Protein AF-A0A842MS54-F1 (afdb_monomer)

Structure (mmCIF, N/CA/C/O backbone):
data_AF-A0A842MS54-F1
#
_entry.id   AF-A0A842MS54-F1
#
loop_
_atom_site.group_PDB
_atom_site.id
_atom_site.type_symbol
_atom_site.label_atom_id
_atom_site.label_alt_id
_atom_site.label_comp_id
_atom_site.label_asym_id
_atom_site.label_entity_id
_atom_site.label_seq_id
_atom_site.pdbx_PDB_ins_code
_atom_site.Cartn_x
_atom_site.Cartn_y
_atom_site.Cartn_z
_atom_site.occupancy
_atom_site.B_iso_or_equiv
_atom_site.auth_seq_id
_atom_site.auth_comp_id
_atom_site.auth_asym_id
_atom_site.auth_atom_id
_atom_site.pdbx_PDB_model_num
ATOM 1 N N . MET A 1 1 ? -6.003 -13.937 5.755 1.00 85.44 1 MET A N 1
ATOM 2 C CA . MET A 1 1 ? -5.537 -12.639 6.292 1.00 85.44 1 MET A CA 1
ATOM 3 C C . MET A 1 1 ? -5.706 -12.666 7.801 1.00 85.44 1 MET A C 1
ATOM 5 O O . MET A 1 1 ? -6.732 -13.155 8.255 1.00 85.44 1 MET A O 1
ATOM 9 N N . THR A 1 2 ? -4.710 -12.226 8.569 1.00 97.62 2 THR A N 1
ATOM 10 C CA . THR A 1 2 ? -4.819 -12.133 10.036 1.00 97.62 2 THR A CA 1
ATOM 11 C C . THR A 1 2 ? -5.566 -10.860 10.440 1.00 97.62 2 THR A C 1
ATOM 13 O O . THR A 1 2 ? -5.631 -9.915 9.654 1.00 97.62 2 THR A O 1
ATOM 16 N N . PHE A 1 3 ? -6.101 -10.811 11.666 1.00 97.44 3 PHE A N 1
ATOM 17 C CA . PHE A 1 3 ? -6.772 -9.610 12.186 1.00 97.44 3 PHE A CA 1
ATOM 18 C C . PHE A 1 3 ? -5.871 -8.374 12.127 1.00 97.44 3 PHE A C 1
ATOM 20 O O . PHE A 1 3 ? -6.291 -7.349 11.605 1.00 97.44 3 PHE A O 1
ATOM 27 N N . LYS A 1 4 ? -4.604 -8.520 12.539 1.00 97.12 4 LYS A N 1
ATOM 28 C CA . LYS A 1 4 ? -3.615 -7.441 12.464 1.00 97.12 4 LYS A CA 1
ATOM 29 C C . LYS A 1 4 ? -3.442 -6.922 11.034 1.00 97.12 4 LYS A C 1
ATOM 31 O O . LYS A 1 4 ? -3.560 -5.731 10.811 1.00 97.12 4 LYS A O 1
ATOM 36 N N . ALA A 1 5 ? -3.226 -7.803 10.054 1.00 97.25 5 ALA A N 1
ATOM 37 C CA . ALA A 1 5 ? -3.028 -7.377 8.665 1.00 97.25 5 ALA A CA 1
ATOM 38 C C . ALA A 1 5 ? -4.237 -6.609 8.106 1.00 97.25 5 ALA A C 1
ATOM 40 O O . ALA A 1 5 ? -4.066 -5.616 7.407 1.00 97.25 5 ALA A O 1
ATOM 41 N N . ARG A 1 6 ? -5.455 -7.053 8.435 1.00 96.88 6 ARG A N 1
ATOM 42 C CA . ARG A 1 6 ? -6.677 -6.348 8.043 1.00 96.88 6 ARG A CA 1
ATOM 43 C C . ARG A 1 6 ? -6.737 -4.948 8.651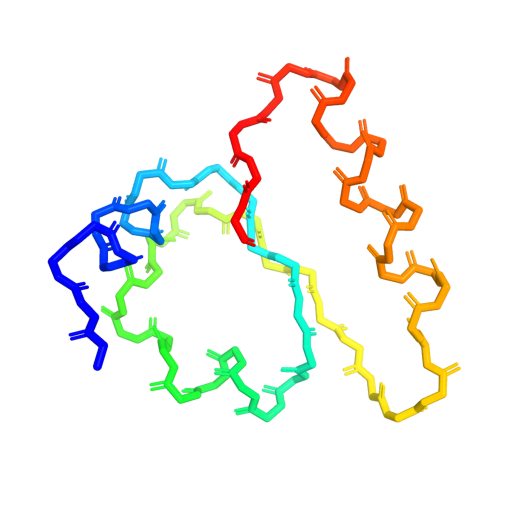 1.00 96.88 6 ARG A C 1
ATOM 45 O O . ARG A 1 6 ? -7.016 -3.993 7.939 1.00 96.88 6 ARG A O 1
ATOM 52 N N . GLU A 1 7 ? -6.466 -4.850 9.947 1.00 96.94 7 GLU A N 1
ATOM 53 C CA . GLU A 1 7 ? -6.494 -3.591 10.686 1.00 96.94 7 GLU A CA 1
ATOM 54 C C . GLU A 1 7 ? -5.454 -2.593 10.159 1.00 96.94 7 GLU A C 1
ATOM 56 O O . GLU A 1 7 ? -5.775 -1.419 9.998 1.00 96.94 7 GLU A O 1
ATOM 61 N N . GLU A 1 8 ? -4.243 -3.050 9.820 1.00 97.56 8 GLU A N 1
ATOM 62 C CA . GLU A 1 8 ? -3.216 -2.187 9.220 1.00 97.56 8 GLU A CA 1
ATOM 63 C C . GLU A 1 8 ? -3.650 -1.643 7.849 1.00 97.56 8 GLU A C 1
ATOM 65 O O . GLU A 1 8 ? -3.534 -0.443 7.604 1.00 97.56 8 GLU A O 1
ATOM 70 N N . ILE A 1 9 ? -4.221 -2.492 6.981 1.00 97.38 9 ILE A N 1
ATOM 71 C CA . ILE A 1 9 ? -4.733 -2.076 5.659 1.00 97.38 9 ILE A CA 1
ATOM 72 C C . ILE A 1 9 ? -5.864 -1.055 5.815 1.00 97.38 9 ILE A C 1
ATOM 74 O O . ILE A 1 9 ? -5.885 -0.036 5.126 1.00 97.38 9 ILE A O 1
ATOM 78 N N . GLU A 1 10 ? -6.798 -1.309 6.732 1.00 96.75 10 GLU A N 1
ATOM 79 C CA . GLU A 1 10 ? -7.906 -0.396 7.009 1.00 96.75 10 GLU A CA 1
ATOM 80 C C . GLU A 1 10 ? -7.412 0.914 7.633 1.00 96.75 10 GLU A C 1
ATOM 82 O O . GLU A 1 10 ? -8.072 1.936 7.485 1.00 96.75 10 GLU A O 1
ATOM 87 N N . LYS A 1 11 ? -6.266 0.940 8.322 1.00 96.75 11 LYS A N 1
ATOM 88 C CA . LYS A 1 11 ? -5.724 2.153 8.949 1.00 96.75 11 LYS A CA 1
ATOM 89 C C . LYS A 1 11 ? -4.801 2.965 8.050 1.00 96.75 11 LYS A C 1
ATOM 91 O O . LYS A 1 11 ? -4.728 4.167 8.282 1.00 96.75 11 LYS A O 1
ATOM 96 N N . ALA A 1 12 ? -4.173 2.360 7.049 1.00 97.88 12 ALA A N 1
ATOM 97 C CA . ALA A 1 12 ? -3.192 2.995 6.177 1.00 97.88 12 ALA A CA 1
ATOM 98 C C . ALA A 1 12 ? -3.690 4.267 5.471 1.00 97.88 12 ALA A C 1
ATOM 100 O O . ALA A 1 12 ? -4.831 4.354 5.010 1.00 97.88 12 ALA A O 1
ATOM 101 N N . ASP A 1 13 ? -2.779 5.230 5.359 1.00 98.06 13 ASP A N 1
ATOM 102 C CA . ASP A 1 13 ? -2.910 6.424 4.526 1.00 98.06 13 ASP A CA 1
ATOM 103 C C . ASP A 1 13 ? -2.438 6.143 3.094 1.00 98.06 13 ASP A C 1
ATOM 105 O O . ASP A 1 13 ? -2.898 6.785 2.148 1.00 98.06 13 ASP A O 1
ATOM 109 N N . VAL A 1 14 ? -1.510 5.192 2.929 1.00 98.19 14 VAL A N 1
ATOM 110 C CA . VAL A 1 14 ? -0.948 4.782 1.637 1.00 98.19 14 VAL A CA 1
ATOM 111 C C . VAL A 1 14 ? -0.864 3.260 1.562 1.00 98.19 14 VAL A C 1
ATOM 113 O O . VAL A 1 14 ? -0.333 2.633 2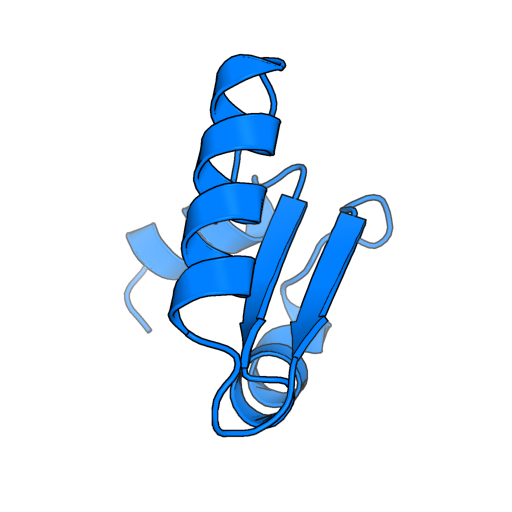.474 1.00 98.19 14 VAL A O 1
ATOM 116 N N . ILE A 1 15 ? -1.329 2.676 0.459 1.00 98.12 15 ILE A N 1
ATOM 117 C CA . ILE A 1 15 ? -1.138 1.258 0.128 1.00 98.12 15 ILE A CA 1
ATOM 118 C C . ILE A 1 15 ? -0.140 1.148 -1.020 1.00 98.12 15 ILE A C 1
ATOM 120 O O . ILE A 1 15 ? -0.378 1.721 -2.088 1.00 98.12 15 ILE A O 1
ATOM 124 N N . VAL A 1 16 ? 0.944 0.388 -0.833 1.00 97.88 16 VAL A N 1
ATOM 125 C CA . VAL A 1 16 ? 1.937 0.136 -1.891 1.00 97.88 16 VAL A CA 1
ATOM 126 C C . VAL A 1 16 ? 2.014 -1.351 -2.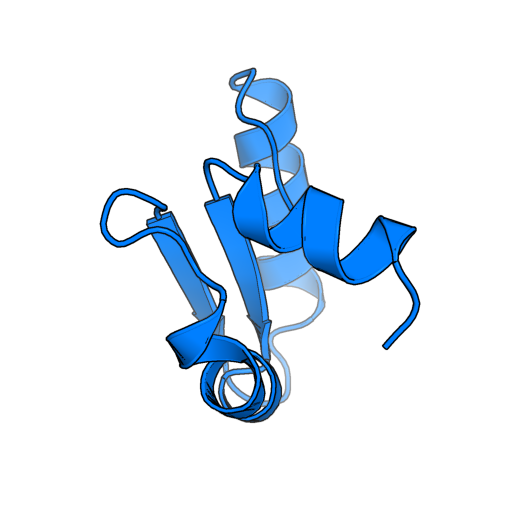214 1.00 97.88 16 VAL A C 1
ATOM 128 O O . VAL A 1 16 ? 2.355 -2.170 -1.368 1.00 97.88 16 VAL A O 1
ATOM 131 N N . GLY A 1 17 ? 1.747 -1.739 -3.464 1.00 96.88 17 GLY A N 1
ATOM 132 C CA . GLY A 1 17 ? 1.748 -3.164 -3.793 1.00 96.88 17 GLY A CA 1
ATOM 133 C C . GLY A 1 17 ? 1.756 -3.522 -5.271 1.00 96.88 17 GLY A C 1
ATOM 134 O O . GLY A 1 17 ? 1.660 -2.683 -6.164 1.00 96.88 17 GLY A O 1
ATOM 135 N N . TYR A 1 18 ? 1.880 -4.819 -5.540 1.00 97.25 18 TYR A N 1
ATOM 136 C CA . TYR A 1 18 ? 1.672 -5.347 -6.884 1.00 97.25 18 TYR A CA 1
ATOM 137 C C . TYR A 1 18 ? 0.192 -5.221 -7.255 1.00 97.25 18 TYR A 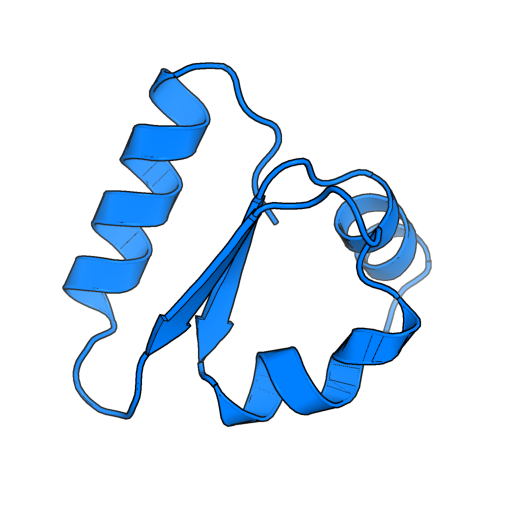C 1
ATOM 139 O O . TYR A 1 18 ? -0.676 -5.587 -6.457 1.00 97.25 18 TYR A O 1
ATOM 147 N N . VAL A 1 19 ? -0.093 -4.732 -8.463 1.00 95.62 19 VAL A N 1
ATOM 148 C CA . VAL A 1 19 ? -1.457 -4.403 -8.913 1.00 95.62 19 VAL A CA 1
ATOM 149 C C . VAL A 1 19 ? -2.456 -5.540 -8.677 1.00 95.62 19 VAL A C 1
ATOM 151 O O . VAL A 1 19 ? -3.561 -5.307 -8.189 1.00 95.62 19 VAL A O 1
ATOM 154 N N . THR A 1 20 ? -2.052 -6.788 -8.924 1.00 96.38 20 THR A N 1
ATOM 155 C CA . THR A 1 20 ? -2.912 -7.959 -8.720 1.00 96.38 20 THR A CA 1
ATOM 156 C C . THR A 1 20 ? -3.296 -8.136 -7.253 1.00 96.38 20 THR A C 1
ATOM 158 O O . THR A 1 20 ? -4.458 -8.395 -6.964 1.00 96.38 20 THR A O 1
ATOM 161 N N . TYR A 1 21 ? -2.365 -7.949 -6.314 1.00 96.06 21 TYR A N 1
ATOM 162 C CA . TYR A 1 21 ? -2.646 -8.116 -4.884 1.00 96.06 21 TYR A CA 1
ATOM 163 C C . TYR A 1 21 ? -3.463 -6.962 -4.313 1.00 96.06 21 TYR A C 1
ATOM 165 O O . TYR A 1 21 ? -4.395 -7.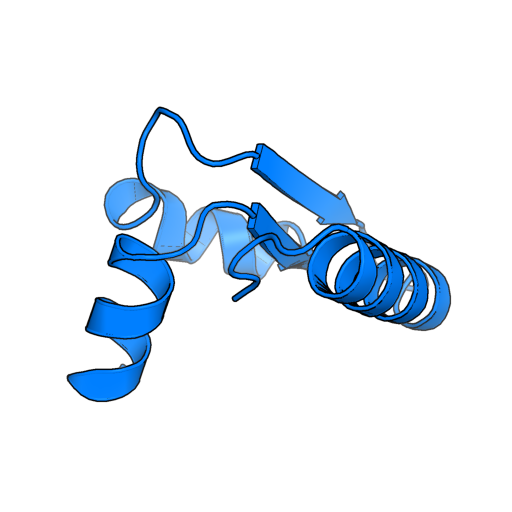202 -3.550 1.00 96.06 21 TYR A O 1
ATOM 173 N N . VAL A 1 22 ? -3.175 -5.731 -4.737 1.00 96.69 22 VAL A N 1
ATOM 174 C CA . VAL A 1 22 ? -3.960 -4.549 -4.354 1.00 96.69 22 VAL A CA 1
ATOM 175 C C . VAL A 1 22 ? -5.423 -4.712 -4.779 1.00 96.69 22 VAL A C 1
ATOM 177 O O . VAL A 1 22 ? -6.333 -4.414 -4.008 1.00 96.69 22 VAL A O 1
ATOM 180 N N . ASN A 1 23 ? -5.667 -5.270 -5.968 1.00 96.44 23 ASN A N 1
ATOM 181 C CA . ASN A 1 23 ? -7.021 -5.537 -6.449 1.00 96.44 23 ASN A CA 1
ATOM 182 C C . ASN A 1 23 ? -7.774 -6.569 -5.596 1.00 96.44 23 ASN A C 1
ATOM 184 O O . ASN A 1 23 ? -8.976 -6.408 -5.391 1.00 96.44 23 ASN A O 1
ATOM 188 N N . LEU A 1 24 ? -7.092 -7.586 -5.056 1.00 97.25 24 LEU A N 1
ATOM 189 C CA . LEU A 1 24 ? -7.720 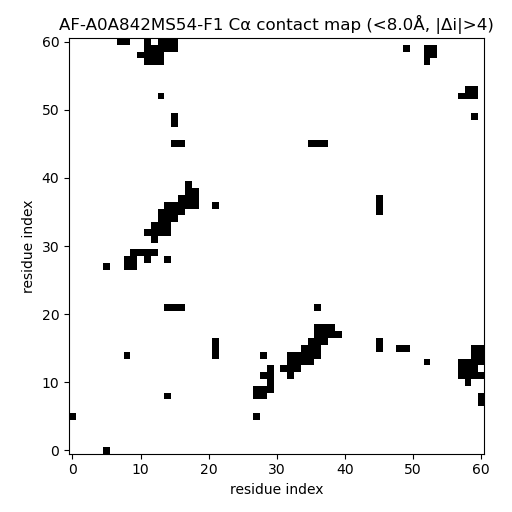-8.594 -4.190 1.00 97.25 24 LEU A CA 1
ATOM 190 C C . LEU A 1 24 ? -8.215 -8.011 -2.859 1.00 97.25 24 LEU A C 1
ATOM 192 O O . LEU A 1 24 ? -9.171 -8.531 -2.289 1.00 97.25 24 LEU A O 1
ATOM 196 N N . ILE A 1 25 ? -7.580 -6.946 -2.363 1.00 96.31 25 ILE A N 1
ATOM 197 C CA . ILE A 1 25 ? -7.902 -6.329 -1.066 1.00 96.31 25 ILE A CA 1
ATOM 198 C C . ILE A 1 25 ? -8.658 -5.005 -1.197 1.00 96.31 25 ILE A C 1
ATOM 200 O O . ILE A 1 25 ? -8.881 -4.329 -0.197 1.00 96.31 25 ILE A O 1
ATOM 204 N N . ARG A 1 26 ? -9.072 -4.616 -2.409 1.00 95.94 26 ARG A N 1
ATOM 205 C CA . ARG A 1 26 ? -9.592 -3.272 -2.702 1.00 95.94 26 ARG A CA 1
ATOM 206 C C . ARG A 1 26 ? -10.798 -2.866 -1.852 1.00 95.94 26 ARG A C 1
ATOM 208 O O . ARG A 1 26 ? -10.958 -1.689 -1.562 1.00 95.94 26 ARG A O 1
ATOM 215 N N . SER A 1 27 ? -11.612 -3.828 -1.419 1.00 96.50 27 SER A N 1
ATOM 216 C CA . SER A 1 27 ? -12.758 -3.592 -0.530 1.00 96.50 27 SER A CA 1
ATOM 217 C C . SER A 1 27 ? -12.378 -3.221 0.908 1.00 96.50 27 SER A C 1
ATOM 219 O O . SER A 1 27 ? -13.239 -2.771 1.655 1.00 96.50 27 SER A O 1
ATOM 221 N N . LEU A 1 28 ? -11.130 -3.459 1.316 1.00 96.62 28 LEU A N 1
ATOM 222 C CA . LEU A 1 28 ? -10.606 -3.145 2.651 1.00 96.62 28 LEU A CA 1
ATOM 223 C C . LEU A 1 28 ? -9.880 -1.795 2.684 1.00 96.62 28 LEU A C 1
ATOM 225 O O . LEU A 1 28 ? -9.641 -1.248 3.756 1.00 96.62 28 LEU A O 1
ATOM 229 N N . ILE A 1 29 ? -9.506 -1.268 1.517 1.00 96.81 29 ILE A N 1
ATOM 230 C CA . ILE A 1 29 ? -8.754 -0.022 1.405 1.00 96.81 29 ILE A CA 1
ATOM 231 C C . ILE A 1 29 ? -9.707 1.151 1.640 1.00 96.81 29 ILE A C 1
ATOM 233 O O . ILE A 1 29 ? -10.750 1.264 0.991 1.00 96.81 29 ILE A O 1
ATOM 237 N N . LYS A 1 30 ? -9.329 2.055 2.549 1.00 95.75 30 LYS A N 1
ATOM 238 C CA . LYS A 1 30 ? -10.050 3.314 2.763 1.00 95.75 30 LYS A CA 1
ATOM 239 C C . LYS A 1 30 ? -10.175 4.087 1.442 1.00 95.75 30 LYS A C 1
ATOM 241 O O . LYS A 1 30 ? -9.163 4.284 0.774 1.00 95.75 30 LYS A O 1
ATOM 246 N N . PRO A 1 31 ? -11.350 4.650 1.108 1.00 94.38 31 PRO A N 1
ATOM 247 C CA . PRO A 1 31 ? -11.515 5.465 -0.100 1.00 94.38 31 PRO A CA 1
ATOM 248 C C . PRO A 1 31 ? -10.562 6.667 -0.192 1.00 94.38 31 PRO A C 1
ATOM 250 O O . PRO A 1 31 ? -10.252 7.118 -1.288 1.00 94.38 31 PRO A O 1
ATOM 253 N N . ALA A 1 32 ? -10.117 7.185 0.958 1.00 95.06 32 ALA A N 1
ATOM 254 C CA . ALA A 1 32 ? -9.195 8.315 1.053 1.00 95.06 32 ALA A CA 1
ATOM 255 C C . ALA A 1 32 ? -7.706 7.919 1.023 1.00 95.06 32 ALA A C 1
ATOM 257 O O . ALA A 1 32 ? -6.860 8.808 0.972 1.00 95.06 32 ALA A O 1
ATOM 258 N N . ALA A 1 33 ? -7.375 6.623 1.085 1.00 97.44 33 ALA A N 1
ATOM 259 C CA . ALA A 1 33 ? -5.987 6.177 1.053 1.00 97.44 33 ALA A CA 1
ATOM 260 C C . ALA A 1 33 ? -5.396 6.317 -0.358 1.00 97.44 33 ALA A C 1
ATOM 262 O O . ALA A 1 33 ? -6.046 6.023 -1.365 1.00 97.44 33 ALA A O 1
ATOM 263 N N . GLU A 1 34 ? -4.138 6.739 -0.433 1.00 97.75 34 GLU A N 1
ATOM 264 C CA . GLU A 1 34 ? -3.373 6.798 -1.677 1.00 97.75 34 GLU A CA 1
ATOM 265 C C . GLU A 1 34 ? -2.953 5.377 -2.073 1.00 97.75 34 GLU A C 1
ATOM 267 O O . GLU A 1 34 ? -2.308 4.674 -1.301 1.00 97.75 34 GLU A O 1
ATOM 272 N N . VAL A 1 35 ? -3.297 4.934 -3.282 1.00 97.56 35 VAL A N 1
ATOM 273 C CA . VAL A 1 35 ? -2.925 3.596 -3.763 1.00 97.56 35 VAL A CA 1
ATOM 274 C C . VAL A 1 35 ? -1.843 3.724 -4.821 1.00 97.56 35 VAL A C 1
ATOM 276 O O . VAL A 1 35 ? -2.086 4.242 -5.911 1.00 97.56 35 VAL A O 1
ATOM 279 N N . ILE A 1 36 ? -0.656 3.208 -4.517 1.00 96.44 36 ILE A N 1
ATOM 280 C CA . ILE A 1 36 ? 0.475 3.146 -5.439 1.00 96.44 36 ILE A CA 1
ATOM 281 C C . ILE A 1 36 ? 0.679 1.685 -5.807 1.00 96.44 36 ILE A C 1
ATOM 283 O O . ILE A 1 36 ? 0.977 0.836 -4.968 1.00 96.44 36 ILE A O 1
ATOM 287 N N . SER A 1 37 ? 0.501 1.369 -7.084 1.00 94.25 37 SER A N 1
ATOM 288 C CA . SER A 1 37 ? 0.662 -0.001 -7.553 1.00 94.25 37 SER A CA 1
ATOM 289 C C . SER A 1 37 ? 1.472 -0.072 -8.831 1.00 94.25 37 SER A C 1
ATOM 291 O O . SER A 1 37 ? 1.458 0.850 -9.641 1.00 94.25 37 SER A O 1
ATOM 293 N N . GLY A 1 38 ? 2.197 -1.177 -8.987 1.00 92.44 38 GLY A N 1
ATOM 294 C CA . GLY A 1 38 ? 3.044 -1.436 -10.145 1.00 92.44 38 GLY A CA 1
ATOM 295 C C . GLY A 1 38 ? 2.876 -2.856 -10.664 1.00 92.44 38 GLY A C 1
ATOM 296 O O . GLY A 1 38 ? 2.344 -3.728 -9.971 1.00 92.44 38 GLY A O 1
ATOM 297 N N . GLY A 1 39 ? 3.335 -3.071 -11.895 1.00 91.31 39 GLY A N 1
ATOM 298 C CA . GLY A 1 39 ? 3.421 -4.381 -12.527 1.00 91.31 39 GLY A CA 1
ATOM 299 C C . GLY A 1 39 ? 4.628 -5.198 -12.050 1.00 91.31 39 GLY A C 1
ATOM 300 O O . GLY A 1 39 ? 5.260 -4.905 -11.033 1.00 91.31 39 GLY A O 1
ATOM 301 N N . MET A 1 40 ? 4.942 -6.250 -12.797 1.00 91.38 40 MET A N 1
ATOM 302 C CA . MET A 1 40 ? 6.129 -7.071 -12.560 1.00 91.38 40 MET A CA 1
ATOM 303 C C . MET A 1 40 ? 7.406 -6.274 -12.884 1.00 91.38 40 MET A C 1
ATOM 305 O O . MET A 1 40 ? 7.391 -5.483 -13.824 1.00 91.38 40 MET A O 1
ATOM 309 N N . GLY A 1 41 ? 8.488 -6.472 -12.120 1.00 91.69 41 GLY A N 1
ATOM 310 C CA . GLY A 1 41 ? 9.785 -5.814 -12.357 1.00 91.69 41 GLY A CA 1
ATOM 311 C C . GLY A 1 41 ? 9.935 -4.421 -11.734 1.00 91.69 41 GLY A C 1
ATOM 312 O O . GLY A 1 41 ? 10.913 -3.732 -12.003 1.00 91.69 41 GLY A O 1
ATOM 313 N N . GLY A 1 42 ? 8.969 -3.998 -10.912 1.00 93.62 42 GLY A N 1
ATOM 314 C CA . GLY A 1 42 ? 8.974 -2.715 -10.198 1.00 93.62 42 GLY A CA 1
ATOM 315 C C . GLY A 1 42 ? 9.192 -2.854 -8.689 1.00 93.62 42 GLY A C 1
ATOM 316 O O . GLY A 1 42 ? 8.702 -2.025 -7.928 1.00 93.62 42 GLY A O 1
ATOM 317 N N . GLU A 1 43 ? 9.819 -3.938 -8.218 1.00 95.69 43 GLU A N 1
ATOM 318 C CA . GLU A 1 43 ? 9.972 -4.215 -6.781 1.00 95.69 43 GLU A CA 1
ATOM 319 C C . GLU A 1 43 ? 10.762 -3.118 -6.063 1.00 95.69 43 GLU A C 1
ATOM 321 O O . GLU A 1 43 ? 10.337 -2.668 -4.999 1.00 95.69 43 GLU A O 1
ATOM 326 N N . ILE A 1 44 ? 11.877 -2.679 -6.658 1.00 96.31 44 ILE A N 1
ATOM 327 C CA . ILE A 1 44 ? 12.762 -1.662 -6.075 1.00 96.31 44 ILE A CA 1
ATOM 328 C C . ILE A 1 44 ? 12.033 -0.322 -5.992 1.00 96.31 44 ILE A C 1
ATOM 330 O O . ILE A 1 44 ? 11.938 0.251 -4.913 1.00 96.31 44 ILE A O 1
ATOM 334 N N . GLU A 1 45 ? 11.429 0.121 -7.094 1.00 96.12 45 GLU A N 1
ATOM 335 C CA . GLU A 1 45 ? 10.687 1.383 -7.142 1.00 96.12 45 GLU A CA 1
ATOM 336 C C . GLU A 1 45 ? 9.533 1.404 -6.126 1.00 96.12 45 GLU A C 1
ATOM 338 O O . GLU A 1 45 ? 9.376 2.366 -5.375 1.00 96.12 45 GLU A O 1
ATOM 343 N N . ARG A 1 46 ? 8.753 0.317 -6.017 1.00 96.31 46 ARG A N 1
ATOM 344 C CA . ARG A 1 46 ? 7.697 0.211 -4.995 1.00 96.31 46 ARG A CA 1
ATOM 345 C C . ARG A 1 46 ? 8.258 0.323 -3.579 1.00 96.31 46 ARG A C 1
ATOM 347 O O . ARG A 1 46 ? 7.674 1.026 -2.758 1.00 96.31 46 ARG A O 1
ATOM 354 N N . ALA A 1 47 ? 9.363 -0.361 -3.288 1.00 96.94 47 ALA A N 1
ATOM 355 C CA . ALA A 1 47 ? 9.985 -0.311 -1.969 1.00 96.94 47 ALA A CA 1
ATOM 356 C C . ALA A 1 47 ? 10.503 1.098 -1.639 1.00 96.94 47 ALA A C 1
ATOM 358 O O . ALA A 1 47 ? 10.248 1.607 -0.547 1.00 96.94 47 ALA A O 1
ATOM 359 N N . GLU A 1 48 ? 11.162 1.760 -2.591 1.00 97.75 48 GLU A N 1
ATOM 360 C CA . GLU A 1 48 ? 11.651 3.133 -2.440 1.00 97.75 48 GLU A CA 1
ATOM 361 C C . GLU A 1 48 ? 10.506 4.118 -2.189 1.00 97.75 48 GLU A C 1
ATOM 363 O O . GLU A 1 48 ? 10.584 4.948 -1.279 1.00 97.75 48 GLU A O 1
ATOM 368 N N . ILE A 1 49 ? 9.408 3.996 -2.939 1.00 97.38 49 ILE A N 1
ATOM 369 C CA . ILE A 1 49 ? 8.229 4.842 -2.753 1.00 97.38 49 ILE A CA 1
ATOM 370 C C . ILE A 1 49 ? 7.589 4.599 -1.381 1.00 97.38 49 ILE A C 1
ATOM 372 O O . ILE A 1 49 ? 7.248 5.566 -0.698 1.00 97.38 49 ILE A O 1
ATOM 376 N N . ALA A 1 50 ? 7.452 3.342 -0.948 1.00 97.88 50 ALA A N 1
ATOM 377 C CA . ALA A 1 50 ? 6.900 3.011 0.365 1.00 97.88 50 ALA A CA 1
ATOM 378 C C . ALA A 1 50 ? 7.719 3.647 1.500 1.00 97.88 50 ALA A C 1
ATOM 380 O O . ALA A 1 50 ? 7.156 4.298 2.381 1.00 97.88 50 ALA A O 1
ATOM 381 N N . VAL A 1 51 ? 9.051 3.542 1.437 1.00 98.25 51 VAL A N 1
ATOM 382 C CA . VAL A 1 51 ? 9.952 4.164 2.418 1.00 98.25 51 VAL A CA 1
ATOM 383 C C . VAL A 1 51 ? 9.832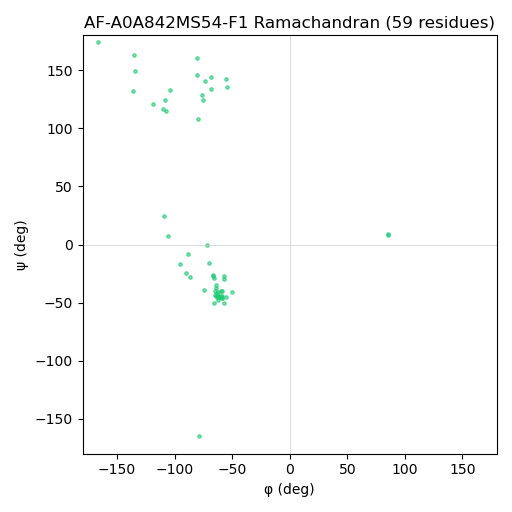 5.684 2.387 1.00 98.25 51 VAL A C 1
ATOM 385 O O . VAL A 1 51 ? 9.707 6.308 3.438 1.00 98.25 51 VAL A O 1
ATOM 388 N N . LYS A 1 52 ? 9.813 6.297 1.200 1.00 98.38 52 LYS A N 1
ATOM 389 C CA . LYS A 1 52 ? 9.667 7.749 1.069 1.00 98.38 52 LYS A CA 1
ATOM 390 C C . LYS A 1 52 ? 8.372 8.250 1.712 1.00 98.38 52 LYS A C 1
ATOM 392 O O . LYS A 1 52 ? 8.407 9.208 2.477 1.00 98.38 52 LYS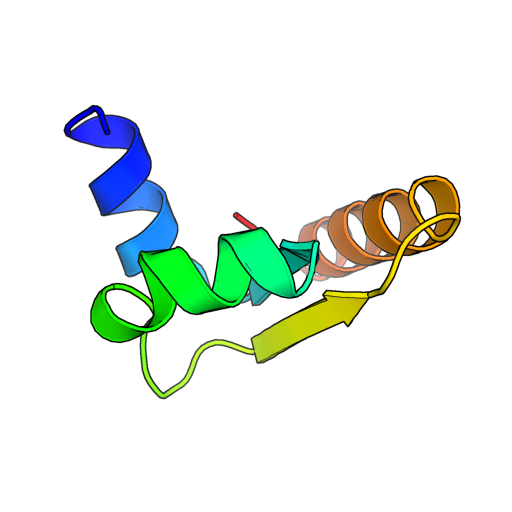 A O 1
ATOM 397 N N . LYS A 1 53 ? 7.241 7.588 1.454 1.00 98.12 53 LYS A N 1
ATOM 398 C CA . LYS A 1 53 ? 5.937 7.949 2.036 1.00 98.12 53 LYS A CA 1
ATOM 399 C C . LYS A 1 53 ? 5.921 7.776 3.556 1.00 98.12 53 LYS A C 1
ATOM 401 O O . LYS A 1 53 ? 5.364 8.619 4.253 1.00 98.12 53 LYS A O 1
ATOM 406 N N . ALA A 1 54 ? 6.578 6.738 4.070 1.00 97.75 54 ALA A N 1
ATOM 407 C CA . ALA A 1 54 ? 6.741 6.551 5.508 1.00 97.75 54 ALA A CA 1
ATOM 408 C C . ALA A 1 54 ? 7.594 7.668 6.139 1.00 97.75 54 ALA A C 1
ATOM 410 O O . ALA A 1 54 ? 7.248 8.182 7.200 1.00 97.75 54 ALA A O 1
ATOM 411 N N . LEU A 1 55 ? 8.666 8.108 5.466 1.00 98.19 55 LEU A N 1
ATOM 412 C CA . LEU A 1 55 ? 9.494 9.244 5.899 1.00 98.19 55 LEU A CA 1
ATOM 413 C C . LEU A 1 55 ? 8.750 10.589 5.844 1.00 98.19 55 LEU A C 1
ATOM 415 O O . LEU A 1 55 ? 9.057 11.483 6.627 1.00 98.19 55 LEU A O 1
ATOM 419 N N . GLU A 1 56 ? 7.747 10.725 4.973 1.00 97.81 56 GLU A N 1
ATOM 420 C CA . GLU A 1 56 ? 6.807 11.859 4.959 1.00 97.81 56 GLU A CA 1
ATOM 421 C C . GLU A 1 56 ? 5.807 11.821 6.138 1.00 97.81 56 GLU A C 1
ATOM 423 O O . GLU A 1 56 ? 4.967 12.712 6.262 1.00 97.81 56 GLU A O 1
ATOM 428 N N . GLY A 1 57 ? 5.885 10.810 7.012 1.00 97.44 57 GLY A N 1
ATOM 429 C CA . GLY A 1 57 ? 5.029 10.652 8.189 1.00 97.44 57 GLY A CA 1
ATOM 430 C C . GLY A 1 57 ? 3.696 9.959 7.910 1.00 97.44 57 GLY A C 1
ATOM 431 O O . GLY A 1 57 ? 2.834 9.940 8.787 1.00 97.44 57 GLY A O 1
ATOM 432 N N . LYS A 1 58 ? 3.503 9.396 6.710 1.00 97.69 58 LYS A N 1
ATOM 433 C CA . LYS A 1 58 ? 2.283 8.659 6.363 1.00 97.69 58 LYS A CA 1
ATOM 434 C C . LYS A 1 58 ? 2.325 7.236 6.908 1.00 97.69 58 LYS A C 1
ATOM 436 O O . LYS A 1 58 ? 3.374 6.592 6.905 1.00 97.69 58 LYS A O 1
ATOM 441 N N . HIS A 1 59 ? 1.169 6.709 7.295 1.00 97.62 59 HIS A N 1
ATOM 442 C CA . HIS A 1 59 ? 1.027 5.303 7.647 1.00 97.62 59 HIS A CA 1
ATOM 443 C C . HIS A 1 59 ? 0.922 4.450 6.374 1.00 97.62 59 HIS A C 1
ATOM 445 O O . HIS A 1 59 ? -0.082 4.510 5.660 1.00 97.62 59 HIS A O 1
ATOM 451 N N . VAL A 1 60 ? 1.972 3.686 6.066 1.00 97.62 60 VAL A N 1
ATOM 452 C CA . VAL A 1 60 ? 2.079 2.887 4.833 1.00 97.62 60 VAL A CA 1
ATOM 453 C C . VAL A 1 60 ? 1.837 1.408 5.138 1.00 97.62 60 VAL A C 1
ATOM 455 O O . VAL A 1 60 ? 2.440 0.883 6.075 1.00 97.62 60 VAL A O 1
ATOM 458 N N . ALA A 1 61 ? 0.999 0.743 4.336 1.00 94.56 61 ALA A N 1
ATOM 459 C CA . ALA A 1 61 ? 0.782 -0.708 4.379 1.00 94.56 61 ALA A CA 1
ATOM 460 C C . ALA A 1 61 ? 0.956 -1.388 3.011 1.00 94.56 61 ALA A C 1
ATOM 462 O O . ALA A 1 61 ? 0.854 -0.706 1.961 1.00 94.56 61 ALA A O 1
#

Secondary struc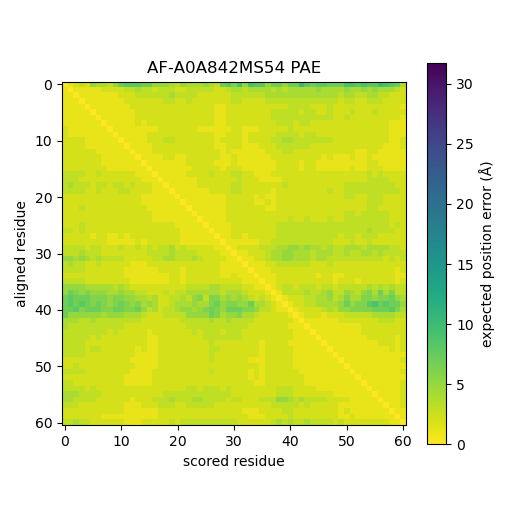ture (DSSP, 8-state):
--HHHHHHHHH-SEEEEEHHHHHHTTTTS-TTSEEEEE-TT-HHHHHHHHHHHHHTT--B-

Radius of gyration: 11.12 Å; Cα contacts (8 Å, |Δi|>4): 75; chains: 1; bounding box: 26×24×25 Å

Mean predicted aligned error: 2.24 Å

Nearest PDB structures (foldseek):
  6pr2-assembly1_A  TM=8.663E-01  e=3.737E-03  Salmonella enterica subsp. enterica serovar Typhimurium
  6pr4-assembly1_A  TM=8.642E-01  e=6.090E-03  Salmonella enterica subsp. enterica serovar Typhimurium
  6pqz-assembly1_A  TM=8.603E-01  e=1.312E-02  Salmonella enterica subsp. enterica serovar Typhimurium
  6p7d-assembly1_A  TM=8.665E-01  e=1.509E-02  Salmonella enterica subsp. enterica serovar Typhimurium
  6pr0-assembly1_A  TM=7.791E-01  e=9.257E-03  Salmonella enterica subsp. enterica serovar Typhimurium

Sequence (61 aa):
MTFKAREEIEKADVIVGYVTYVNLIRSLIKPAAEVISGGMGGEIERAEIAVKKALEGKHVA

Foldseek 3Di:
DDPVVLVLQLPFQEEFEAPVVCVVCVVSHDPNHHYHHDHPPCPPVSVVVQVVCVVVVTSYD

Solvent-accessible surface area (backbone atoms only — not comparable to full-atom values): 3525 Å² total; per-residue (Å²): 133,54,72,66,61,52,52,46,44,50,66,24,47,30,41,57,41,48,47,73,62,48,62,76,46,50,91,54,47,44,92,85,34,47,78,47,65,39,68,88,94,38,65,64,61,49,51,54,51,46,53,52,44,38,74,74,70,44,48,65,68

pLDDT: mean 96.38, std 2.17, range [85.44, 98.38]